Protein AF-A0A935BSC6-F1 (afdb_monomer_lite)

Radius of gyration: 21.73 Å; chains: 1; bounding box: 37×50×68 Å

Secondary structure (DSSP, 8-state):
-TTHHHHH-TTTB---EEETTEEE--EEEE----TT--SPPEE--EE-THHHHTHHHHHHHHHHHS--S-HHHHHHHHHHHHHHHHHHHHHHHHHHHHHIIIIISHHHHTTT----THHHHHHHHHHHHHHHTHHHHHHHHHHHHHSHHHHHHH-THHHHHHS---

Structure (mmCIF, N/CA/C/O backbone):
data_AF-A0A935BSC6-F1
#
_entry.id   AF-A0A935BSC6-F1
#
loop_
_atom_site.group_PDB
_atom_site.id
_atom_site.type_symbol
_atom_site.label_atom_id
_atom_site.label_alt_id
_atom_site.label_comp_id
_atom_site.label_asym_id
_atom_site.label_entity_id
_atom_site.label_seq_id
_atom_site.pdbx_PDB_ins_code
_atom_site.Cartn_x
_atom_site.Cartn_y
_atom_site.Cartn_z
_atom_site.occupancy
_atom_site.B_iso_or_equiv
_atom_site.auth_seq_id
_atom_site.auth_comp_id
_atom_site.auth_asym_id
_atom_site.auth_atom_id
_atom_site.pdbx_PDB_model_num
ATOM 1 N N . MET A 1 1 ? 5.060 14.408 -1.437 1.00 43.59 1 MET A N 1
ATOM 2 C CA . MET A 1 1 ? 5.453 13.118 -2.056 1.00 43.59 1 MET A CA 1
ATOM 3 C C . MET A 1 1 ? 6.156 13.274 -3.419 1.00 43.59 1 MET A C 1
ATOM 5 O O . MET A 1 1 ? 6.591 12.269 -3.956 1.00 43.59 1 MET A O 1
ATOM 9 N N . ASN A 1 2 ? 6.379 14.500 -3.930 1.00 40.97 2 ASN A N 1
ATOM 10 C CA . ASN A 1 2 ? 7.046 14.757 -5.225 1.00 40.97 2 ASN A CA 1
ATOM 11 C C . ASN A 1 2 ? 8.582 14.591 -5.243 1.00 40.97 2 ASN A C 1
ATOM 13 O O . ASN A 1 2 ? 9.165 14.516 -6.315 1.00 40.97 2 ASN A O 1
ATOM 17 N N . GLY A 1 3 ? 9.259 14.552 -4.090 1.00 46.94 3 GLY A N 1
ATOM 18 C CA . GLY A 1 3 ? 10.732 14.629 -4.033 1.00 46.94 3 GLY A CA 1
ATOM 19 C C . GLY A 1 3 ? 11.478 13.296 -3.915 1.00 46.94 3 GLY A C 1
ATOM 20 O O . GLY A 1 3 ? 12.702 13.271 -4.026 1.00 46.94 3 GLY A O 1
ATOM 21 N N . LEU A 1 4 ? 10.767 12.194 -3.662 1.00 53.12 4 LEU A N 1
ATOM 22 C CA . LEU A 1 4 ? 11.398 10.908 -3.337 1.00 53.12 4 LEU A CA 1
ATOM 23 C C . LEU A 1 4 ? 11.855 10.155 -4.597 1.00 53.12 4 LEU A C 1
ATOM 25 O O . LEU A 1 4 ? 12.937 9.582 -4.606 1.00 53.12 4 LEU A O 1
ATOM 29 N N . PHE A 1 5 ? 11.091 10.241 -5.690 1.00 47.97 5 PHE A N 1
ATOM 30 C CA . PHE A 1 5 ? 11.431 9.593 -6.963 1.00 47.97 5 PHE A CA 1
ATOM 31 C C . PHE A 1 5 ? 12.515 10.335 -7.762 1.00 47.97 5 PHE A C 1
ATOM 33 O O . PHE A 1 5 ? 13.315 9.695 -8.437 1.00 47.97 5 PHE A O 1
ATOM 40 N N . VAL A 1 6 ? 12.600 11.665 -7.635 1.00 52.44 6 VAL A N 1
ATOM 41 C CA . VAL A 1 6 ? 13.593 12.497 -8.347 1.00 52.44 6 VAL A CA 1
ATOM 42 C C . VAL A 1 6 ? 15.013 12.284 -7.806 1.00 52.44 6 VAL A C 1
ATOM 44 O O . VAL A 1 6 ? 15.973 12.298 -8.569 1.00 52.44 6 VAL A O 1
ATOM 47 N N . ASN A 1 7 ? 15.159 12.031 -6.501 1.00 53.91 7 ASN A N 1
ATOM 48 C CA . ASN A 1 7 ? 16.474 11.842 -5.879 1.00 53.91 7 ASN A CA 1
ATOM 49 C C . ASN A 1 7 ? 17.073 10.446 -6.095 1.00 53.91 7 ASN A C 1
ATOM 51 O O . ASN A 1 7 ? 18.287 10.290 -6.008 1.00 53.91 7 ASN A O 1
ATOM 55 N N . LEU A 1 8 ? 16.247 9.431 -6.365 1.00 55.59 8 LEU A N 1
ATOM 56 C CA . LEU A 1 8 ? 16.715 8.049 -6.502 1.00 55.59 8 LEU A CA 1
ATOM 57 C C . LEU A 1 8 ? 17.212 7.716 -7.918 1.00 55.59 8 LEU A C 1
ATOM 59 O O . LEU A 1 8 ? 18.062 6.842 -8.057 1.00 55.59 8 LEU A O 1
ATOM 63 N N . LEU A 1 9 ? 16.720 8.402 -8.960 1.00 48.06 9 LEU A N 1
ATOM 64 C CA . LEU A 1 9 ? 17.110 8.175 -10.363 1.00 48.06 9 LEU A CA 1
ATOM 65 C C . LEU A 1 9 ? 17.200 9.498 -11.160 1.00 48.06 9 LEU A C 1
ATOM 67 O O . LEU A 1 9 ? 16.418 9.720 -12.092 1.00 48.06 9 LEU A O 1
ATOM 71 N N . PRO A 1 10 ? 18.161 10.384 -10.831 1.00 50.72 10 PRO A N 1
ATOM 72 C CA . PRO A 1 10 ? 18.257 11.728 -11.413 1.00 50.72 10 PRO A CA 1
ATOM 73 C C . PRO A 1 10 ? 18.553 11.747 -12.924 1.00 50.72 10 PRO A C 1
ATOM 75 O O . PRO A 1 10 ? 18.362 12.769 -13.577 1.00 50.72 10 PRO A O 1
ATOM 78 N N . SER A 1 11 ? 19.002 10.630 -13.503 1.00 46.19 11 SER A N 1
ATOM 79 C CA . SER A 1 11 ? 19.333 10.504 -14.928 1.00 46.19 11 SER A CA 1
ATOM 80 C C . SER A 1 11 ? 18.172 10.042 -15.822 1.00 46.19 11 SER A C 1
ATOM 82 O O . SER A 1 11 ? 18.331 10.042 -17.040 1.00 46.19 11 SER A O 1
ATOM 84 N N . VAL A 1 12 ? 17.015 9.655 -15.260 1.00 51.69 12 VAL A N 1
ATOM 85 C CA . VAL A 1 12 ? 15.927 8.996 -16.023 1.00 51.69 12 VAL A CA 1
ATOM 86 C C . VAL A 1 12 ? 14.571 9.702 -15.886 1.00 51.69 12 VAL A C 1
ATOM 88 O O . VAL A 1 12 ? 13.751 9.652 -16.805 1.00 51.69 12 VAL A O 1
ATOM 91 N N . VAL A 1 13 ? 14.324 10.406 -14.780 1.00 42.34 13 VAL A N 1
ATOM 92 C CA . VAL A 1 13 ? 12.993 10.940 -14.449 1.00 42.34 13 VAL A CA 1
ATOM 93 C C . VAL A 1 13 ? 13.029 12.470 -14.392 1.00 42.34 13 VAL A C 1
ATOM 95 O O . VAL A 1 13 ? 13.674 13.046 -13.523 1.00 42.34 13 VAL A O 1
ATOM 98 N N . SER A 1 14 ? 12.335 13.141 -15.322 1.00 51.03 14 SER A N 1
ATOM 99 C CA . SER A 1 14 ? 12.256 14.616 -15.368 1.00 51.03 14 SER A CA 1
ATOM 100 C C . SER A 1 14 ? 11.194 15.209 -14.454 1.00 51.03 14 SER A C 1
ATOM 102 O O . SER A 1 14 ? 11.265 16.387 -14.115 1.00 51.03 14 SER A O 1
ATOM 104 N N . GLY A 1 15 ? 10.159 14.434 -14.157 1.00 47.56 15 GLY A N 1
ATOM 105 C CA . GLY A 1 15 ? 8.949 14.922 -13.522 1.00 47.56 15 GLY A CA 1
ATOM 106 C C . GLY A 1 15 ? 7.893 13.830 -13.489 1.00 47.56 15 GLY A C 1
ATOM 107 O O . GLY A 1 15 ? 7.937 12.879 -14.266 1.00 47.56 15 GLY A O 1
ATOM 108 N N . VAL A 1 16 ? 6.973 13.963 -12.546 1.00 44.97 16 VAL A N 1
ATOM 109 C CA . VAL A 1 16 ? 5.773 13.140 -12.427 1.00 44.97 16 VAL A CA 1
ATOM 110 C C . VAL A 1 16 ? 4.622 14.136 -12.443 1.00 44.97 16 VAL A C 1
ATOM 112 O O . VAL A 1 16 ? 4.476 14.897 -11.486 1.00 44.97 16 VAL A O 1
ATOM 115 N N . GLU A 1 17 ? 3.865 14.187 -13.537 1.00 45.28 17 GLU A N 1
ATOM 116 C CA . GLU A 1 17 ? 2.640 14.986 -13.629 1.00 45.28 17 GLU A CA 1
ATOM 117 C C . GLU A 1 17 ? 1.438 14.060 -13.411 1.00 45.28 17 GLU A C 1
ATOM 119 O O . GLU A 1 17 ? 1.382 12.937 -13.905 1.00 45.28 17 GLU A O 1
ATOM 124 N N . GLY A 1 18 ? 0.500 14.486 -12.569 1.00 37.66 18 GLY A N 1
ATOM 125 C CA . GLY A 1 18 ? -0.723 13.740 -12.294 1.00 37.66 18 GLY A CA 1
ATOM 126 C C . GLY A 1 18 ? -1.903 14.457 -12.926 1.00 37.66 18 GLY A C 1
ATOM 127 O O . GLY A 1 18 ? -2.245 15.547 -12.471 1.00 37.66 18 GLY A O 1
ATOM 128 N N . HIS A 1 19 ? -2.538 13.842 -13.923 1.00 36.28 19 HIS A N 1
ATOM 129 C CA . HIS A 1 19 ? -3.802 14.319 -14.477 1.00 36.28 19 HIS A CA 1
ATOM 130 C C . HIS A 1 19 ? -4.974 13.486 -13.929 1.00 36.28 19 HIS A C 1
ATOM 132 O O . HIS A 1 19 ? -5.181 12.321 -14.272 1.00 36.28 19 HIS A O 1
ATOM 138 N N . ASP A 1 20 ? -5.759 14.135 -13.065 1.00 47.69 20 ASP A N 1
ATOM 139 C CA . ASP A 1 20 ? -7.098 13.747 -12.594 1.00 47.69 20 ASP A CA 1
ATOM 140 C C . ASP A 1 20 ? -7.211 12.393 -11.840 1.00 47.69 20 ASP A C 1
ATOM 142 O O . ASP A 1 20 ? -7.232 12.370 -10.608 1.00 47.69 20 ASP A O 1
ATOM 146 N N . ARG A 1 21 ? -7.249 11.248 -12.546 1.00 35.72 21 ARG A N 1
ATOM 147 C CA . ARG A 1 21 ? -7.300 9.863 -11.992 1.00 35.72 21 ARG A CA 1
ATOM 148 C C . ARG A 1 21 ? -6.196 8.939 -12.518 1.00 35.72 21 ARG A C 1
ATOM 150 O O . ARG A 1 21 ? -6.194 7.743 -12.200 1.00 35.72 21 ARG A O 1
ATOM 157 N N . LEU A 1 22 ? -5.287 9.469 -13.328 1.00 35.19 22 LEU A N 1
ATOM 158 C CA . LEU A 1 22 ? -4.247 8.723 -14.019 1.00 35.19 22 LEU A CA 1
ATOM 159 C C . LEU A 1 22 ? -2.877 9.240 -13.586 1.00 35.19 22 LEU A C 1
ATOM 161 O O . LEU A 1 22 ? -2.668 10.439 -13.403 1.00 35.19 22 LEU A O 1
ATOM 165 N N . LEU A 1 23 ? -1.952 8.310 -13.366 1.00 39.03 23 LEU A N 1
ATOM 166 C CA . LEU A 1 23 ? -0.548 8.649 -13.157 1.00 39.03 23 LEU A CA 1
ATOM 167 C C . LEU A 1 23 ? 0.095 8.698 -14.544 1.00 39.03 23 LEU A C 1
ATOM 169 O O . LEU A 1 23 ? 0.238 7.655 -15.184 1.00 39.03 23 LEU A O 1
ATOM 173 N N . GLU A 1 24 ? 0.417 9.907 -15.003 1.00 40.47 24 GLU A N 1
ATOM 174 C CA . GLU A 1 24 ? 1.072 10.159 -16.282 1.00 40.47 24 GLU A CA 1
ATOM 175 C C . GLU A 1 24 ? 2.586 10.189 -16.052 1.00 40.47 24 GLU A C 1
ATOM 177 O O . GLU A 1 24 ? 3.145 11.077 -15.404 1.00 40.47 24 GLU A O 1
ATOM 182 N N . ILE A 1 25 ? 3.276 9.152 -16.518 1.00 45.97 25 ILE A N 1
ATOM 183 C CA . ILE A 1 25 ? 4.715 9.023 -16.287 1.00 45.97 25 ILE A CA 1
ATOM 184 C C . ILE A 1 25 ? 5.449 9.596 -17.490 1.00 45.97 25 ILE A C 1
ATOM 186 O O . ILE A 1 25 ? 5.647 8.920 -18.497 1.00 45.97 25 ILE A O 1
ATOM 190 N N . VAL A 1 26 ? 5.877 10.848 -17.356 1.00 47.28 26 VAL A N 1
ATOM 191 C CA . VAL A 1 26 ? 6.686 11.549 -18.355 1.00 47.28 26 VAL A CA 1
ATOM 192 C C . VAL A 1 26 ? 8.125 11.028 -18.283 1.00 47.28 26 VAL A C 1
ATOM 194 O O . VAL A 1 26 ? 8.928 11.438 -17.440 1.00 47.28 26 VAL A O 1
ATOM 197 N N . THR A 1 27 ? 8.465 10.080 -19.157 1.00 37.88 27 THR A N 1
ATOM 198 C CA . THR A 1 27 ? 9.821 9.512 -19.255 1.00 37.88 27 THR A CA 1
ATOM 199 C C . THR A 1 27 ? 10.661 10.279 -20.284 1.00 37.88 27 THR A C 1
ATOM 201 O O . THR A 1 27 ? 10.196 10.556 -21.384 1.00 37.88 27 THR A O 1
ATOM 204 N N . ARG A 1 28 ? 11.931 10.604 -19.968 1.00 38.56 28 ARG A N 1
ATOM 205 C CA . ARG A 1 28 ? 12.903 11.203 -20.923 1.00 38.56 28 ARG A CA 1
ATOM 206 C C . ARG A 1 28 ? 13.518 10.162 -21.869 1.00 38.56 28 ARG A C 1
ATOM 208 O O . ARG A 1 28 ? 14.699 10.234 -22.202 1.00 38.56 28 ARG A O 1
ATOM 215 N N . LEU A 1 29 ? 12.754 9.147 -22.249 1.00 40.47 29 LEU A N 1
ATOM 216 C CA . LEU A 1 29 ? 13.202 8.175 -23.235 1.00 40.47 29 LEU A CA 1
ATOM 217 C C . LEU A 1 29 ? 12.905 8.779 -24.605 1.00 40.47 29 LEU A C 1
ATOM 219 O O . LEU A 1 29 ? 11.750 9.022 -24.937 1.00 40.47 29 LEU A O 1
ATOM 223 N N . ASN A 1 30 ? 13.955 9.094 -25.363 1.00 39.81 30 ASN A N 1
ATOM 224 C CA . ASN A 1 30 ? 13.797 9.527 -26.745 1.00 39.81 30 ASN A CA 1
ATOM 225 C C . ASN A 1 30 ? 13.192 8.358 -27.534 1.00 39.81 30 ASN A C 1
ATOM 227 O O . ASN A 1 30 ? 13.878 7.357 -27.742 1.00 39.81 30 ASN A O 1
ATOM 231 N N . ALA A 1 31 ? 11.939 8.486 -27.977 1.00 43.00 31 ALA A N 1
ATOM 232 C CA . ALA A 1 31 ? 11.350 7.528 -28.905 1.00 43.00 31 ALA A CA 1
ATOM 233 C C . ALA A 1 31 ? 12.211 7.419 -30.186 1.00 43.00 31 ALA A C 1
ATOM 235 O O . ALA A 1 31 ? 12.784 8.433 -30.622 1.00 43.00 31 ALA A O 1
ATOM 236 N N . PRO A 1 32 ? 12.308 6.238 -30.831 1.00 42.75 32 PRO A N 1
ATOM 237 C CA . PRO A 1 32 ? 12.940 6.103 -32.134 1.00 42.75 32 PRO A CA 1
ATOM 238 C C . PRO A 1 32 ? 12.342 7.117 -33.108 1.00 42.75 32 PRO A C 1
ATOM 240 O O . PRO A 1 32 ? 11.127 7.230 -33.270 1.00 42.75 32 PRO A O 1
ATOM 243 N N . ARG A 1 33 ? 13.218 7.897 -33.737 1.00 47.81 33 ARG A N 1
ATOM 244 C CA . ARG A 1 33 ? 12.849 9.005 -34.615 1.00 47.81 33 ARG A CA 1
ATOM 245 C C . ARG A 1 33 ? 11.971 8.495 -35.763 1.00 47.81 33 ARG A C 1
ATOM 247 O O . ARG A 1 33 ? 12.452 7.756 -36.617 1.00 47.81 33 ARG A O 1
ATOM 254 N N . SER A 1 34 ? 10.708 8.917 -35.815 1.00 44.09 34 SER A N 1
ATOM 255 C CA . SER A 1 34 ? 9.885 8.707 -37.011 1.00 44.09 34 SER A CA 1
ATOM 256 C C . SER A 1 34 ? 10.514 9.478 -38.187 1.00 44.09 34 SER A C 1
ATOM 258 O O . SER A 1 34 ? 10.884 10.648 -37.998 1.00 44.09 34 SER A O 1
ATOM 260 N N . PRO A 1 35 ? 10.688 8.874 -39.380 1.00 38.75 35 PRO A N 1
ATOM 261 C CA . PRO A 1 35 ? 11.286 9.559 -40.522 1.00 38.75 35 PRO A CA 1
ATOM 262 C C . PRO A 1 35 ? 10.427 10.777 -40.896 1.00 38.75 35 PRO A C 1
ATOM 264 O O . PRO A 1 35 ? 9.307 10.626 -41.373 1.00 38.75 35 PRO A O 1
ATOM 267 N N . GLY A 1 36 ? 10.937 11.988 -40.645 1.00 50.81 36 GLY A N 1
ATOM 268 C CA . GLY A 1 36 ? 10.246 13.253 -40.943 1.00 50.81 36 GLY A CA 1
ATOM 269 C C . GLY A 1 36 ? 9.871 14.125 -39.736 1.00 50.81 36 GLY A C 1
ATOM 270 O O . GLY A 1 36 ? 9.420 15.248 -39.939 1.00 50.81 36 GLY A O 1
ATOM 271 N N . SER A 1 37 ? 10.096 13.678 -38.494 1.00 45.31 37 SER A N 1
ATOM 272 C CA . SER A 1 37 ? 9.878 14.497 -37.285 1.00 45.31 37 SER A CA 1
ATOM 273 C C . SER A 1 37 ? 11.196 15.028 -36.693 1.00 45.31 37 SER A C 1
ATOM 275 O O . SER A 1 37 ? 12.185 14.297 -36.576 1.00 45.31 37 SER A O 1
ATOM 277 N N . ALA A 1 38 ? 11.218 16.313 -36.312 1.00 48.38 38 ALA A N 1
ATOM 278 C CA . ALA A 1 38 ? 12.345 16.980 -35.645 1.00 48.38 38 ALA A CA 1
ATOM 279 C C . ALA A 1 38 ? 12.249 16.988 -34.106 1.00 48.38 38 ALA A C 1
ATOM 281 O O . ALA A 1 38 ? 13.199 17.408 -33.449 1.00 48.38 38 ALA A O 1
ATOM 282 N N . ALA A 1 39 ? 11.143 16.510 -33.528 1.00 45.59 39 ALA A N 1
ATOM 283 C CA . ALA A 1 39 ? 10.955 16.435 -32.082 1.00 45.59 39 ALA A CA 1
ATOM 284 C C . ALA A 1 39 ? 11.112 14.987 -31.599 1.00 45.59 39 ALA A C 1
ATOM 286 O O . ALA A 1 39 ? 10.482 14.075 -32.140 1.00 45.59 39 ALA A O 1
ATOM 287 N N . ALA A 1 40 ? 11.960 14.779 -30.589 1.00 44.31 40 ALA A N 1
ATOM 288 C CA . ALA A 1 40 ? 12.039 13.510 -29.878 1.00 44.31 40 ALA A CA 1
ATOM 289 C C . ALA A 1 40 ? 10.706 13.267 -29.159 1.00 44.31 40 ALA A C 1
ATOM 291 O O . ALA A 1 40 ? 10.287 14.084 -28.339 1.00 44.31 40 ALA A O 1
ATOM 292 N N . GLY A 1 41 ? 10.009 12.191 -29.525 1.00 46.91 41 GLY A N 1
ATOM 293 C CA . GLY A 1 41 ? 8.716 11.857 -28.938 1.00 46.91 41 GLY A CA 1
ATOM 294 C C . GLY A 1 41 ? 8.883 11.509 -27.464 1.00 46.91 41 GLY A C 1
ATOM 295 O O . GLY A 1 41 ? 9.662 10.619 -27.131 1.00 46.91 41 GLY A O 1
ATOM 296 N N . VAL A 1 42 ? 8.172 12.226 -26.595 1.00 49.72 42 VAL A N 1
ATOM 297 C CA . VAL A 1 42 ? 7.998 11.850 -25.189 1.00 49.72 42 VAL A CA 1
ATOM 298 C C . VAL A 1 42 ? 6.996 10.704 -25.157 1.00 49.72 42 VAL A C 1
ATOM 300 O O . VAL A 1 42 ? 5.885 10.846 -25.667 1.00 49.72 42 VAL A O 1
ATOM 303 N N . ILE A 1 43 ? 7.383 9.565 -24.585 1.00 53.84 43 ILE A N 1
ATOM 304 C CA . ILE A 1 43 ? 6.447 8.463 -24.376 1.00 53.84 43 ILE A CA 1
ATOM 305 C C . ILE A 1 43 ? 5.658 8.723 -23.102 1.00 53.84 43 ILE A C 1
ATOM 307 O O . ILE A 1 43 ? 6.179 8.645 -21.989 1.00 53.84 43 ILE A O 1
ATOM 311 N N . THR A 1 44 ? 4.383 9.031 -23.302 1.00 53.47 44 THR A N 1
ATOM 312 C CA . THR A 1 44 ? 3.386 9.176 -22.250 1.00 53.47 44 THR A CA 1
ATOM 313 C C . THR A 1 44 ? 2.602 7.872 -22.129 1.00 53.47 44 THR A C 1
ATOM 315 O O . THR A 1 44 ? 2.013 7.408 -23.105 1.00 53.47 44 THR A O 1
ATOM 318 N N . TYR A 1 45 ? 2.561 7.286 -20.930 1.00 60.69 45 TYR A N 1
ATOM 319 C CA . TYR A 1 45 ? 1.665 6.171 -20.618 1.00 60.69 45 TYR A CA 1
ATOM 320 C C . TYR A 1 45 ? 0.813 6.476 -19.388 1.00 60.69 45 TYR A C 1
ATOM 322 O O . TYR A 1 45 ? 1.291 7.029 -18.395 1.00 60.69 45 TYR A O 1
ATOM 330 N N . GLU A 1 46 ? -0.449 6.062 -19.471 1.00 61.69 46 GLU A N 1
ATOM 331 C CA . GLU A 1 46 ? -1.455 6.203 -18.431 1.00 61.69 46 GLU A CA 1
ATOM 332 C C . GLU A 1 46 ? -1.509 4.955 -17.545 1.00 61.69 46 GLU A C 1
ATOM 334 O O . GLU A 1 46 ? -1.906 3.867 -17.975 1.00 61.69 46 GLU A O 1
ATOM 339 N N . ILE A 1 47 ? -1.179 5.117 -16.266 1.00 67.75 47 ILE A N 1
ATOM 340 C CA . ILE A 1 47 ? -1.388 4.080 -15.2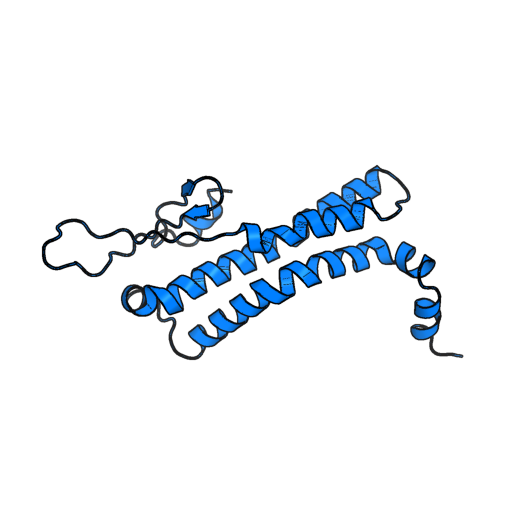51 1.00 67.75 47 ILE A CA 1
ATOM 341 C C . ILE A 1 47 ? -2.633 4.414 -14.442 1.00 67.75 47 ILE A C 1
ATOM 343 O O . ILE A 1 47 ? -2.928 5.583 -14.190 1.00 67.75 47 ILE A O 1
ATOM 347 N N . ARG A 1 48 ? -3.354 3.378 -13.988 1.00 74.44 48 ARG A N 1
ATOM 348 C CA . ARG A 1 48 ? -4.502 3.487 -13.069 1.00 74.44 48 ARG A CA 1
ATOM 349 C C . ARG A 1 48 ? -4.143 2.969 -11.666 1.00 74.44 48 ARG A C 1
ATOM 351 O O . ARG A 1 48 ? -4.541 1.859 -11.310 1.00 74.44 48 ARG A O 1
ATOM 358 N N . PRO A 1 49 ? -3.471 3.773 -10.819 1.00 70.06 49 PRO A N 1
ATOM 359 C CA . PRO A 1 49 ? -3.077 3.379 -9.460 1.00 70.06 49 PRO A CA 1
ATOM 360 C C . PRO A 1 49 ? -4.266 2.999 -8.577 1.00 70.06 49 PRO A C 1
ATOM 362 O O . PRO A 1 49 ? -4.134 2.221 -7.634 1.00 70.06 49 PRO A O 1
ATOM 365 N N . LEU A 1 50 ? -5.448 3.538 -8.892 1.00 76.56 50 LEU A N 1
ATOM 366 C CA . LEU A 1 50 ? -6.677 3.298 -8.141 1.00 76.56 50 LEU A CA 1
ATOM 367 C C . LEU A 1 50 ? -7.071 1.819 -8.083 1.00 76.56 50 LEU A C 1
ATOM 369 O O . LEU A 1 50 ? -7.728 1.417 -7.125 1.00 76.56 50 LEU A O 1
ATOM 373 N N . VAL A 1 51 ? -6.636 0.999 -9.046 1.00 79.44 51 VAL A N 1
ATOM 374 C CA . VAL A 1 51 ? -6.892 -0.449 -9.012 1.00 79.44 51 VAL A CA 1
ATOM 375 C C . VAL A 1 51 ? -6.117 -1.140 -7.886 1.00 79.44 51 VAL A C 1
ATOM 377 O O . VAL A 1 51 ? -6.550 -2.170 -7.394 1.00 79.44 51 VAL A O 1
ATOM 380 N N . TYR A 1 52 ? -5.024 -0.558 -7.396 1.00 83.31 52 TYR A N 1
ATOM 381 C CA . TYR A 1 52 ? -4.296 -1.076 -6.232 1.00 83.31 52 TYR A CA 1
ATOM 382 C C . TYR A 1 52 ? -4.814 -0.479 -4.914 1.00 83.31 52 TYR A C 1
ATOM 384 O O . TYR A 1 52 ? -4.685 -1.079 -3.844 1.00 83.31 52 TYR A O 1
ATOM 392 N N . ALA A 1 53 ? -5.452 0.692 -4.987 1.00 86.25 53 ALA A N 1
ATOM 393 C CA . ALA A 1 53 ? -5.923 1.442 -3.829 1.00 86.25 53 ALA A CA 1
ATOM 394 C C . ALA A 1 53 ? -7.285 0.982 -3.274 1.00 86.25 53 ALA A C 1
ATOM 396 O O . ALA A 1 53 ? -7.664 1.448 -2.201 1.00 86.25 53 ALA A O 1
ATOM 397 N N . TYR A 1 54 ? -8.016 0.060 -3.927 1.00 88.12 54 TYR A N 1
ATOM 398 C CA . TYR A 1 54 ? -9.300 -0.441 -3.388 1.00 88.12 54 TYR A CA 1
ATOM 399 C C . TYR A 1 54 ? -9.147 -1.190 -2.049 1.00 88.12 54 TYR A C 1
ATOM 401 O O . TYR A 1 54 ? -10.115 -1.345 -1.303 1.00 88.12 54 TYR A O 1
ATOM 409 N N . SER A 1 55 ? -7.925 -1.599 -1.708 1.00 88.50 55 SER A N 1
ATOM 410 C CA . SER A 1 55 ? -7.571 -2.141 -0.396 1.00 88.50 55 SER A CA 1
ATOM 411 C C . SER A 1 55 ? -7.844 -1.159 0.754 1.00 88.50 55 SER A C 1
ATOM 413 O O . SER A 1 55 ? -8.210 -1.589 1.848 1.00 88.50 55 SER A O 1
ATOM 415 N N . LEU A 1 56 ? -7.735 0.155 0.510 1.00 90.69 56 LEU A N 1
ATOM 416 C CA . LEU A 1 56 ? -7.971 1.206 1.505 1.00 90.69 56 LEU A CA 1
ATOM 417 C C . LEU A 1 56 ? -9.438 1.257 1.973 1.00 90.69 56 LEU A C 1
ATOM 419 O O . LEU A 1 56 ? -9.667 1.111 3.177 1.00 90.69 56 LEU A O 1
ATOM 423 N N . PRO A 1 57 ? -10.450 1.426 1.089 1.00 91.75 57 PRO A N 1
ATOM 424 C CA . PRO A 1 57 ? -11.847 1.414 1.512 1.00 91.75 57 PRO A CA 1
ATOM 425 C C . PRO A 1 57 ? -12.279 0.048 2.055 1.00 91.75 57 PRO A C 1
ATOM 427 O O . PRO A 1 57 ? -13.067 0.009 2.997 1.00 91.75 57 PRO A O 1
ATOM 430 N N . LEU A 1 58 ? -11.736 -1.060 1.534 1.00 92.12 58 LEU A N 1
ATOM 431 C CA . LEU A 1 58 ? -12.010 -2.398 2.066 1.00 92.12 58 LEU A CA 1
ATOM 432 C C . LEU A 1 58 ? -11.545 -2.531 3.525 1.00 92.12 58 LEU A C 1
ATOM 434 O O . LEU A 1 58 ? -12.325 -2.915 4.396 1.00 92.12 58 LEU A O 1
ATOM 438 N N . TYR A 1 59 ? -10.297 -2.157 3.814 1.00 93.75 59 TYR A N 1
ATOM 439 C CA . TYR A 1 59 ? -9.763 -2.168 5.175 1.00 93.75 59 TYR A CA 1
ATOM 440 C C . TYR A 1 59 ? -10.515 -1.213 6.109 1.00 93.75 59 TYR A C 1
ATOM 442 O O . TYR A 1 59 ? -10.807 -1.558 7.259 1.00 93.75 59 TYR A O 1
ATOM 450 N N . ALA A 1 60 ? -10.860 -0.023 5.611 1.00 92.25 60 ALA A N 1
ATOM 451 C CA . ALA A 1 60 ? -11.628 0.951 6.369 1.00 92.25 60 ALA A CA 1
ATOM 452 C C . ALA A 1 60 ? -13.006 0.396 6.746 1.00 92.25 60 ALA A C 1
ATOM 454 O O . ALA A 1 60 ? -13.388 0.480 7.911 1.00 92.25 60 ALA A O 1
ATOM 455 N N . ALA A 1 61 ? -13.716 -0.236 5.808 1.00 92.69 61 ALA A N 1
ATOM 456 C CA . ALA A 1 61 ? -15.011 -0.856 6.067 1.00 92.69 61 ALA A CA 1
ATOM 457 C C . ALA A 1 61 ? -14.915 -1.963 7.129 1.00 92.69 61 ALA A C 1
ATOM 459 O O . ALA A 1 61 ? -15.690 -1.954 8.085 1.00 92.69 61 ALA A O 1
ATOM 460 N N . LEU A 1 62 ? -13.927 -2.860 7.023 1.00 91.44 62 LEU A N 1
ATOM 461 C CA . LEU A 1 62 ? -13.703 -3.925 8.009 1.00 91.44 62 LEU A CA 1
ATOM 462 C C . LEU A 1 62 ? -13.403 -3.360 9.404 1.00 91.44 62 LEU A C 1
ATOM 464 O O . LEU A 1 62 ? -13.977 -3.789 10.405 1.00 91.44 62 LEU A O 1
ATOM 468 N N . THR A 1 63 ? -12.529 -2.358 9.481 1.00 89.94 63 THR A N 1
ATOM 469 C CA . THR A 1 63 ? -12.165 -1.716 10.752 1.00 89.94 63 THR A CA 1
ATOM 470 C C . THR A 1 63 ? -13.344 -0.956 11.356 1.00 89.94 63 THR A C 1
ATOM 472 O O . THR A 1 63 ? -13.539 -0.964 12.569 1.00 89.94 63 THR A O 1
ATOM 475 N N . LEU A 1 64 ? -14.169 -0.313 10.527 1.00 88.62 64 LEU A N 1
ATOM 476 C CA . LEU A 1 64 ? -15.367 0.390 10.978 1.00 88.62 64 LEU A CA 1
ATOM 477 C C . LEU A 1 64 ? -16.481 -0.564 11.420 1.00 88.62 64 LEU A C 1
ATOM 479 O O . LEU A 1 64 ? -17.191 -0.227 12.367 1.00 88.62 64 LEU A O 1
ATOM 483 N N . ALA A 1 65 ? -16.597 -1.739 10.804 1.00 88.94 65 ALA A N 1
ATOM 484 C CA . ALA A 1 65 ? -17.539 -2.777 11.210 1.00 88.94 65 ALA A CA 1
ATOM 485 C C . ALA A 1 65 ? -17.126 -3.477 12.516 1.00 88.94 65 ALA A C 1
ATOM 487 O O . ALA A 1 65 ? -17.986 -3.925 13.272 1.00 88.94 65 ALA A O 1
ATOM 488 N N . ALA A 1 66 ? -15.825 -3.545 12.812 1.00 86.31 66 ALA A N 1
ATOM 489 C CA . ALA A 1 66 ? -15.332 -4.177 14.027 1.00 86.31 66 ALA A CA 1
ATOM 490 C C . ALA A 1 66 ? -15.664 -3.356 15.298 1.00 86.31 66 ALA A C 1
ATOM 492 O O . ALA A 1 66 ? -15.527 -2.116 15.309 1.00 86.31 66 ALA A O 1
ATOM 493 N N . PRO A 1 67 ? -16.071 -4.023 16.395 1.00 79.31 67 PRO A N 1
ATOM 494 C CA . PRO A 1 67 ? -16.164 -3.403 17.706 1.00 79.31 67 PRO A CA 1
ATOM 495 C C . PRO A 1 67 ? -14.760 -3.121 18.250 1.00 79.31 67 PRO A C 1
ATOM 497 O O . PRO A 1 67 ? -13.809 -3.864 18.014 1.00 79.31 67 PRO A O 1
ATOM 500 N N . ALA A 1 68 ? -14.629 -2.019 18.983 1.00 79.75 68 ALA A N 1
ATOM 501 C CA . ALA A 1 68 ? -13.374 -1.602 19.593 1.00 79.75 68 ALA A CA 1
ATOM 502 C C . ALA A 1 68 ? -13.633 -1.090 21.009 1.00 79.75 68 ALA A C 1
ATOM 504 O O . ALA A 1 68 ? -14.657 -0.454 21.259 1.00 79.75 68 ALA A O 1
ATOM 505 N N . ALA A 1 69 ? -12.674 -1.316 21.910 1.00 75.19 69 ALA A N 1
ATOM 506 C CA . ALA A 1 69 ? -12.779 -0.907 23.310 1.00 75.19 69 ALA A CA 1
ATOM 507 C C . ALA A 1 69 ? -12.960 0.614 23.475 1.00 75.19 69 ALA A C 1
ATOM 509 O O . ALA A 1 69 ? -13.694 1.063 24.349 1.00 75.19 69 ALA A O 1
ATOM 510 N N . THR A 1 70 ? -12.316 1.420 22.621 1.00 85.62 70 THR A N 1
ATOM 511 C CA . THR A 1 70 ? -12.479 2.881 22.593 1.00 85.62 70 THR A CA 1
ATOM 512 C C . THR A 1 70 ? -12.401 3.432 21.169 1.00 85.62 70 THR A C 1
ATOM 514 O O . THR A 1 70 ? -11.766 2.848 20.286 1.00 85.62 70 THR A O 1
ATOM 517 N N . LYS A 1 71 ? -12.998 4.614 20.948 1.00 85.56 71 LYS A N 1
ATOM 518 C CA . LYS A 1 71 ? -12.900 5.341 19.667 1.00 85.56 71 LYS A CA 1
ATOM 519 C C . LYS A 1 71 ? -11.445 5.665 19.288 1.00 85.56 71 LYS A C 1
ATOM 521 O O . LYS A 1 71 ? -11.114 5.631 18.108 1.00 85.56 71 LYS A O 1
ATOM 526 N N . GLY A 1 72 ? -10.580 5.934 20.272 1.00 88.81 72 GLY A N 1
ATOM 527 C CA . GLY A 1 72 ? -9.162 6.241 20.051 1.00 88.81 72 GLY A CA 1
ATOM 528 C C . GLY A 1 72 ? -8.361 5.046 19.531 1.00 88.81 72 GLY A C 1
ATOM 529 O O . GLY A 1 72 ? -7.645 5.174 18.544 1.00 88.81 72 GLY A O 1
ATOM 530 N N . ILE A 1 73 ? -8.545 3.862 20.1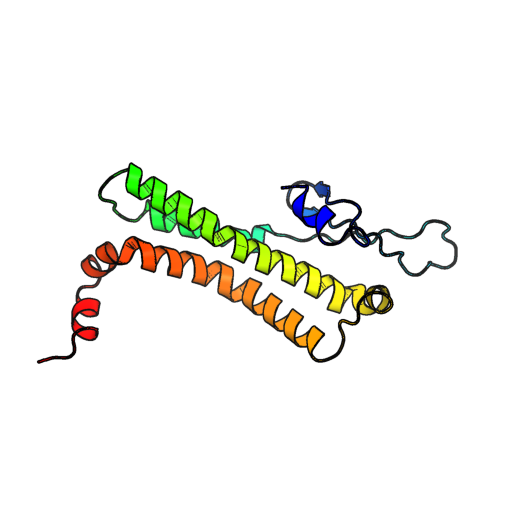27 1.00 86.56 73 ILE A N 1
ATOM 531 C CA . ILE A 1 73 ? -7.903 2.624 19.651 1.00 86.56 73 ILE A CA 1
ATOM 532 C C . ILE A 1 73 ? -8.388 2.278 18.238 1.00 86.56 73 ILE A C 1
ATOM 534 O O . ILE A 1 73 ? -7.588 1.920 17.378 1.00 86.56 73 ILE A O 1
ATOM 538 N N . LYS A 1 74 ? -9.685 2.463 17.966 1.00 87.44 74 LYS A N 1
ATOM 539 C CA . LYS A 1 74 ? -10.255 2.258 16.628 1.00 87.44 74 LYS A CA 1
ATOM 540 C C . LYS A 1 74 ? -9.618 3.171 15.579 1.00 87.44 74 LYS A C 1
ATOM 542 O O . LYS A 1 74 ? -9.247 2.705 14.505 1.00 87.44 74 LYS A O 1
ATOM 547 N N . ALA A 1 75 ? -9.467 4.458 15.896 1.00 90.25 75 ALA A N 1
ATOM 548 C CA . ALA A 1 75 ? -8.800 5.419 15.020 1.00 90.25 75 ALA A CA 1
ATOM 549 C C . ALA A 1 75 ? -7.320 5.066 14.806 1.00 90.25 75 ALA A C 1
ATOM 551 O O . ALA A 1 75 ? -6.826 5.172 13.685 1.00 90.25 75 ALA A O 1
ATOM 552 N N . LEU A 1 76 ? -6.634 4.585 15.849 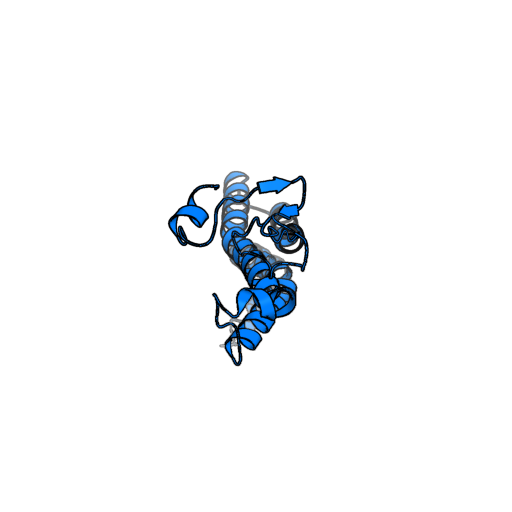1.00 92.50 76 LEU A N 1
ATOM 553 C CA . LEU A 1 76 ? -5.251 4.124 15.754 1.00 92.50 76 LEU A CA 1
ATOM 554 C C . LEU A 1 76 ? -5.115 2.912 14.823 1.00 92.50 76 LEU A C 1
ATOM 556 O O . LEU A 1 76 ? -4.252 2.925 13.953 1.00 92.50 76 LEU A O 1
ATOM 560 N N . TYR A 1 77 ? -5.969 1.891 14.954 1.00 92.31 77 TYR A N 1
ATOM 561 C CA . TYR A 1 77 ? -5.948 0.723 14.062 1.00 92.31 77 TYR A CA 1
ATOM 562 C C . TYR A 1 77 ? -6.285 1.097 12.623 1.00 92.31 77 TYR A C 1
ATOM 564 O O . TYR A 1 77 ? -5.625 0.626 11.695 1.00 92.31 77 TYR A O 1
ATOM 572 N N . LEU A 1 78 ? -7.262 1.985 12.427 1.00 92.69 78 LEU A N 1
ATOM 573 C CA . LEU A 1 78 ? -7.595 2.500 11.105 1.00 92.69 78 LEU A CA 1
ATOM 574 C C . LEU A 1 78 ? -6.387 3.211 10.476 1.00 92.69 78 LEU A C 1
ATOM 576 O O . LEU A 1 78 ? -5.974 2.855 9.377 1.00 92.69 78 LEU A O 1
ATOM 580 N N . GLY A 1 79 ? -5.780 4.163 11.188 1.00 92.88 79 GLY A N 1
ATOM 581 C CA . GLY A 1 79 ? -4.615 4.901 10.700 1.00 92.88 79 GLY A CA 1
ATOM 582 C C . GLY A 1 79 ? -3.409 3.998 10.438 1.00 92.88 79 GLY A C 1
ATOM 583 O O . GLY A 1 79 ? -2.810 4.067 9.367 1.00 92.88 79 GLY A O 1
ATOM 584 N N . ALA A 1 80 ? -3.085 3.106 11.377 1.00 93.19 80 ALA A N 1
ATOM 585 C CA . ALA A 1 80 ? -1.959 2.186 11.253 1.00 93.19 80 ALA A CA 1
ATOM 586 C C . ALA A 1 80 ? -2.114 1.248 10.049 1.00 93.19 80 ALA A C 1
ATOM 588 O O . ALA A 1 80 ? -1.184 1.115 9.259 1.00 93.19 80 ALA A O 1
ATOM 589 N N . GLY A 1 81 ? -3.288 0.639 9.858 1.00 92.69 81 GLY A N 1
ATOM 590 C CA . GLY A 1 81 ? -3.493 -0.259 8.722 1.00 92.69 81 GLY A CA 1
ATOM 591 C C . GLY A 1 81 ? -3.497 0.463 7.375 1.00 92.69 81 GLY A C 1
ATOM 592 O O . GLY A 1 81 ? -2.918 -0.050 6.421 1.00 92.69 81 GLY A O 1
ATOM 593 N N . LEU A 1 82 ? -4.041 1.685 7.296 1.00 92.88 82 LEU A N 1
ATOM 594 C CA . LEU A 1 82 ? -3.945 2.504 6.081 1.00 92.88 82 LEU A CA 1
ATOM 595 C C . LEU A 1 82 ? -2.488 2.849 5.740 1.00 92.88 82 LEU A C 1
ATOM 597 O O . LEU A 1 82 ? -2.104 2.765 4.575 1.00 92.88 82 LEU A O 1
ATOM 601 N N . LEU A 1 83 ? -1.664 3.181 6.739 1.00 93.94 83 LEU A N 1
ATOM 602 C CA . LEU A 1 83 ? -0.233 3.430 6.534 1.00 93.94 83 LEU A CA 1
ATOM 603 C C . LEU A 1 83 ? 0.508 2.175 6.061 1.00 93.94 83 LEU A C 1
ATOM 605 O O . LEU A 1 83 ? 1.324 2.257 5.146 1.00 93.94 83 LEU A O 1
ATOM 609 N N . VAL A 1 84 ? 0.198 1.011 6.640 1.00 94.38 84 VAL A N 1
ATOM 610 C CA . VAL A 1 84 ? 0.801 -0.270 6.241 1.00 94.38 84 VAL A CA 1
ATOM 611 C C . VAL A 1 84 ? 0.406 -0.668 4.817 1.00 94.38 84 VAL A C 1
ATOM 613 O O . VAL A 1 84 ? 1.197 -1.317 4.143 1.00 94.38 84 VAL A O 1
ATOM 616 N N . LEU A 1 85 ? -0.761 -0.255 4.314 1.00 92.38 85 LEU A N 1
ATOM 617 C CA . LEU A 1 85 ? -1.189 -0.542 2.938 1.00 92.38 85 LEU A CA 1
ATOM 618 C C . LEU A 1 85 ? -0.400 0.236 1.870 1.00 92.38 85 LEU A C 1
ATOM 620 O O . LEU A 1 85 ? -0.256 -0.251 0.748 1.00 92.38 85 LEU A O 1
ATOM 624 N N . LEU A 1 86 ? 0.155 1.408 2.201 1.00 91.31 86 LEU A N 1
ATOM 625 C CA . LEU A 1 86 ? 0.892 2.255 1.253 1.00 91.31 86 LEU A CA 1
ATOM 626 C C . LEU A 1 86 ? 2.050 1.550 0.520 1.00 91.31 86 LEU A C 1
ATOM 628 O O . LEU A 1 86 ? 2.093 1.655 -0.708 1.00 91.31 86 LEU A O 1
ATOM 632 N N . PRO A 1 87 ? 2.971 0.818 1.181 1.00 91.56 87 PRO A N 1
ATOM 633 C CA . PRO A 1 87 ? 4.033 0.097 0.477 1.00 91.56 87 PRO A CA 1
ATOM 634 C C . PRO A 1 87 ? 3.505 -0.957 -0.507 1.00 91.56 87 PRO A C 1
ATOM 636 O O . PRO A 1 87 ? 4.116 -1.163 -1.552 1.00 91.56 87 PRO A O 1
ATOM 639 N N . PHE A 1 88 ? 2.355 -1.585 -0.240 1.00 91.31 88 PHE A N 1
ATOM 640 C CA . PHE A 1 88 ? 1.760 -2.571 -1.153 1.00 91.31 88 PHE A CA 1
ATOM 641 C C . PHE A 1 88 ? 1.113 -1.911 -2.376 1.00 91.31 88 PHE A C 1
ATOM 643 O O . PHE A 1 88 ? 1.215 -2.426 -3.489 1.00 91.31 88 PHE A O 1
ATOM 650 N N . ILE A 1 89 ? 0.502 -0.737 -2.195 1.00 88.62 89 ILE A N 1
ATOM 651 C CA . ILE A 1 89 ? -0.000 0.085 -3.307 1.00 88.62 89 ILE A CA 1
ATOM 652 C C . ILE A 1 89 ? 1.170 0.576 -4.169 1.00 88.62 89 ILE A C 1
ATOM 654 O O . ILE A 1 89 ? 1.100 0.529 -5.401 1.00 88.62 89 ILE A O 1
ATOM 658 N N . ALA A 1 90 ? 2.266 0.999 -3.530 1.00 88.62 90 ALA A N 1
ATOM 659 C CA . ALA A 1 90 ? 3.491 1.398 -4.215 1.00 88.62 90 ALA A CA 1
ATOM 660 C C . ALA A 1 90 ? 4.117 0.228 -4.989 1.00 88.62 90 ALA A C 1
ATOM 662 O O . ALA A 1 90 ? 4.521 0.416 -6.133 1.00 88.62 90 ALA A O 1
ATOM 663 N N . TRP A 1 91 ? 4.128 -0.980 -4.416 1.00 90.81 91 TRP A N 1
ATOM 664 C CA . TRP A 1 91 ? 4.552 -2.202 -5.104 1.00 90.81 91 TRP A CA 1
ATOM 665 C C . TRP A 1 91 ? 3.722 -2.458 -6.365 1.00 90.81 91 TRP A C 1
ATOM 667 O O . TRP A 1 91 ? 4.282 -2.586 -7.450 1.00 90.81 91 TRP A O 1
ATOM 677 N N . GLY A 1 92 ? 2.390 -2.497 -6.241 1.00 88.75 92 GLY A N 1
ATOM 678 C CA . GLY A 1 92 ? 1.495 -2.763 -7.372 1.00 88.75 92 GLY A CA 1
ATOM 679 C C . GLY A 1 92 ? 1.662 -1.746 -8.500 1.00 88.75 92 GLY A C 1
ATOM 680 O O . GLY A 1 92 ? 1.847 -2.124 -9.656 1.00 88.75 92 GLY A O 1
ATOM 681 N N . THR A 1 93 ? 1.710 -0.461 -8.143 1.00 86.88 93 THR A N 1
ATOM 682 C CA . THR A 1 93 ? 1.945 0.626 -9.104 1.00 86.88 93 THR A CA 1
ATOM 683 C C . THR A 1 93 ? 3.330 0.507 -9.748 1.00 86.88 93 THR A C 1
ATOM 685 O O . THR A 1 93 ? 3.451 0.611 -10.964 1.00 86.88 93 THR A O 1
ATOM 688 N N . GLY A 1 94 ? 4.375 0.226 -8.962 1.00 87.94 94 GLY A N 1
ATOM 689 C CA . GLY A 1 94 ? 5.746 0.058 -9.448 1.00 87.94 94 GLY A CA 1
ATOM 690 C C . GLY A 1 94 ? 5.895 -1.089 -10.448 1.00 87.94 94 GLY A C 1
ATOM 691 O O . GLY A 1 94 ? 6.528 -0.924 -11.490 1.00 87.94 94 GLY A O 1
ATOM 692 N N . PHE A 1 95 ? 5.270 -2.236 -10.184 1.00 89.56 95 PHE A N 1
ATOM 693 C CA . PHE A 1 95 ? 5.298 -3.363 -11.115 1.00 89.56 95 PHE A CA 1
ATOM 694 C C . PHE A 1 95 ? 4.447 -3.138 -12.370 1.00 89.56 95 PHE A C 1
ATOM 696 O O . PHE A 1 95 ? 4.801 -3.674 -13.418 1.00 89.56 95 PHE A O 1
ATOM 703 N N . ASP A 1 96 ? 3.384 -2.328 -12.323 1.00 87.25 96 ASP A N 1
ATOM 704 C CA . ASP A 1 96 ? 2.654 -1.927 -13.538 1.00 87.25 96 ASP A CA 1
ATOM 705 C C . ASP A 1 96 ? 3.535 -1.069 -14.458 1.00 87.25 96 ASP A C 1
ATOM 707 O O . ASP A 1 96 ? 3.596 -1.309 -15.665 1.00 87.25 96 ASP A O 1
ATOM 711 N N . ILE A 1 97 ? 4.313 -0.147 -13.873 1.00 85.12 97 ILE A N 1
ATOM 712 C CA . ILE A 1 97 ? 5.320 0.649 -14.594 1.00 85.12 97 ILE A CA 1
ATOM 713 C C . ILE A 1 97 ? 6.358 -0.270 -15.236 1.00 85.12 97 ILE A C 1
ATOM 715 O O . ILE A 1 97 ? 6.587 -0.203 -16.444 1.00 85.12 97 ILE A O 1
ATOM 719 N N . LEU A 1 98 ? 6.970 -1.156 -14.442 1.00 85.44 98 LEU A N 1
ATOM 720 C CA . LEU A 1 98 ? 7.994 -2.083 -14.927 1.00 85.44 98 LEU A CA 1
ATOM 721 C C . LEU A 1 98 ? 7.454 -2.997 -16.027 1.00 85.44 98 LEU A C 1
ATOM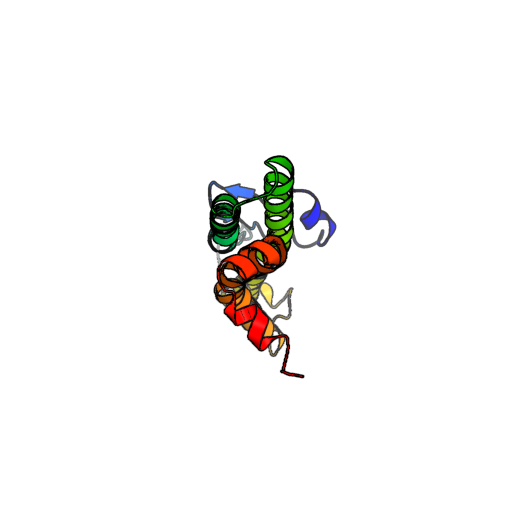 723 O O . LEU A 1 98 ? 8.129 -3.216 -17.030 1.00 85.44 98 LEU A O 1
ATOM 727 N N . LYS A 1 99 ? 6.223 -3.496 -15.874 1.00 88.00 99 LYS A N 1
ATOM 728 C CA . LYS A 1 99 ? 5.551 -4.295 -16.899 1.00 88.00 99 LYS A CA 1
ATOM 729 C C . LYS A 1 99 ? 5.378 -3.481 -18.179 1.00 88.00 99 LYS A C 1
ATOM 731 O O . LYS A 1 99 ? 5.657 -3.987 -19.262 1.00 88.00 99 LYS A O 1
ATOM 736 N N . HIS A 1 100 ? 4.952 -2.226 -18.086 1.00 84.00 100 HIS A N 1
ATOM 737 C CA . HIS A 1 100 ? 4.792 -1.399 -19.276 1.00 84.00 100 HIS A CA 1
ATOM 738 C C . HIS A 1 100 ? 6.129 -1.159 -20.000 1.00 84.00 100 HIS A C 1
ATOM 740 O O . HIS A 1 100 ? 6.213 -1.339 -21.216 1.00 84.00 100 HIS A O 1
ATOM 746 N N . LEU A 1 101 ? 7.197 -0.867 -19.250 1.00 82.25 101 LEU A N 1
ATOM 747 C CA . LEU A 1 101 ? 8.550 -0.691 -19.790 1.00 82.25 101 LEU A CA 1
ATOM 748 C C . LEU A 1 101 ? 9.108 -1.972 -20.434 1.00 82.25 101 LEU A C 1
ATOM 750 O O . LEU A 1 101 ? 9.755 -1.895 -21.477 1.00 82.25 101 LEU A O 1
ATOM 754 N N . ALA A 1 102 ? 8.857 -3.138 -19.831 1.00 83.38 102 ALA A N 1
ATOM 755 C CA . ALA A 1 102 ? 9.397 -4.423 -20.281 1.00 83.38 102 ALA A CA 1
ATOM 756 C C . ALA A 1 102 ? 8.619 -5.052 -21.448 1.00 83.38 102 ALA A C 1
ATOM 758 O O . ALA A 1 102 ? 9.201 -5.754 -22.275 1.00 83.38 102 ALA A O 1
ATOM 759 N N . PHE A 1 103 ? 7.295 -4.870 -21.496 1.00 82.44 103 PHE A N 1
ATOM 760 C CA . PHE A 1 103 ? 6.430 -5.562 -22.457 1.00 82.44 103 PHE A CA 1
ATOM 761 C C . PHE A 1 103 ? 5.883 -4.654 -23.556 1.00 82.44 103 PHE A C 1
ATOM 763 O O . PHE A 1 103 ? 5.776 -5.122 -24.686 1.00 82.44 103 PHE A O 1
ATOM 770 N N . THR A 1 104 ? 5.561 -3.394 -23.256 1.00 80.38 104 THR A N 1
ATOM 771 C CA . THR A 1 104 ? 4.989 -2.464 -24.243 1.00 80.38 104 THR A CA 1
ATOM 772 C C . THR A 1 104 ? 6.079 -1.674 -24.956 1.00 80.38 104 THR A C 1
ATOM 774 O O . THR A 1 104 ? 6.088 -1.603 -26.178 1.00 80.38 104 THR A O 1
ATOM 777 N N . LEU A 1 105 ? 7.030 -1.127 -24.195 1.00 74.56 105 LEU A N 1
ATOM 778 C CA . LEU A 1 105 ? 8.094 -0.254 -24.709 1.00 74.56 105 LEU A CA 1
ATOM 779 C C . LEU A 1 105 ? 9.427 -0.984 -24.914 1.00 74.56 105 LEU A C 1
ATOM 781 O O . LEU A 1 105 ? 10.460 -0.345 -25.080 1.00 74.56 105 LEU A O 1
ATOM 785 N N . GLY A 1 106 ? 9.424 -2.321 -24.895 1.00 72.25 106 GLY A N 1
ATOM 786 C CA . GLY A 1 106 ? 10.636 -3.142 -24.800 1.00 72.25 106 GLY A CA 1
ATOM 787 C C . GLY A 1 106 ? 11.713 -2.839 -25.851 1.00 72.25 106 GLY A C 1
ATOM 788 O O . GLY A 1 106 ? 12.895 -2.873 -25.530 1.00 72.25 106 GLY A O 1
ATOM 789 N N . ALA A 1 107 ? 11.330 -2.505 -27.088 1.00 70.69 107 ALA A N 1
ATOM 790 C CA . ALA A 1 107 ? 12.286 -2.146 -28.143 1.00 70.69 107 ALA A CA 1
ATOM 791 C C . ALA A 1 107 ? 12.948 -0.774 -27.913 1.00 70.69 107 ALA A C 1
ATOM 793 O O . ALA A 1 107 ? 14.103 -0.573 -28.277 1.00 70.69 107 ALA A O 1
ATOM 794 N N . GLU A 1 108 ? 12.227 0.156 -27.291 1.00 70.62 108 GLU A N 1
ATOM 795 C CA . GLU A 1 108 ? 12.674 1.526 -27.028 1.00 70.62 108 GLU A CA 1
ATOM 796 C C . GLU A 1 108 ? 13.441 1.641 -25.707 1.00 70.62 108 GLU A C 1
ATOM 798 O O . GLU A 1 108 ? 14.325 2.482 -25.559 1.00 70.62 108 GLU A O 1
ATOM 803 N N . THR A 1 109 ? 13.133 0.766 -24.747 1.00 72.06 109 THR A N 1
ATOM 804 C CA . THR A 1 109 ? 13.816 0.690 -23.452 1.00 72.06 109 THR A CA 1
ATOM 805 C C . THR A 1 109 ? 15.070 -0.179 -23.499 1.00 72.06 109 THR A C 1
ATOM 807 O O . THR A 1 109 ? 15.976 0.067 -22.707 1.00 72.06 109 THR A O 1
ATOM 810 N N . ALA A 1 110 ? 15.182 -1.125 -24.441 1.00 72.56 110 ALA A N 1
ATOM 811 C CA . ALA A 1 110 ? 16.323 -2.040 -24.572 1.00 72.56 110 ALA A CA 1
ATOM 812 C C . ALA A 1 110 ? 17.721 -1.379 -24.577 1.00 72.56 110 ALA A C 1
ATOM 814 O O . ALA A 1 110 ? 18.625 -1.947 -23.963 1.00 72.56 110 ALA A O 1
ATOM 815 N N . PRO A 1 111 ? 17.947 -0.198 -25.194 1.00 73.50 111 PRO A N 1
ATOM 816 C CA . PRO A 1 111 ? 19.251 0.474 -25.148 1.00 73.50 111 PRO A CA 1
ATOM 817 C C . PRO A 1 111 ? 19.632 1.004 -23.758 1.00 73.50 111 PRO A C 1
ATOM 819 O O . PRO A 1 111 ? 20.804 1.270 -23.500 1.00 73.50 111 PRO A O 1
ATOM 822 N N . TYR A 1 112 ? 18.648 1.190 -22.876 1.00 75.62 112 TYR A N 1
ATOM 823 C CA . TYR A 1 112 ? 18.807 1.835 -21.570 1.00 75.62 112 TYR A CA 1
ATOM 824 C C . TYR A 1 112 ? 18.620 0.862 -20.404 1.00 75.62 112 TYR A C 1
ATOM 826 O O . TYR A 1 112 ? 19.215 1.039 -19.342 1.00 75.62 112 TYR A O 1
ATOM 834 N N . LEU A 1 113 ? 17.786 -0.159 -20.591 1.00 76.50 113 LEU A N 1
ATOM 835 C CA . LEU A 1 113 ? 17.381 -1.113 -19.574 1.00 76.50 113 LEU A CA 1
ATOM 836 C C . LEU A 1 113 ? 17.365 -2.525 -20.171 1.00 76.50 113 LEU A C 1
ATOM 838 O O . LEU A 1 113 ? 16.505 -2.871 -20.980 1.00 76.50 113 LEU A O 1
ATOM 842 N N . ASP A 1 114 ? 18.280 -3.377 -19.712 1.00 78.94 114 ASP A N 1
ATOM 843 C CA . ASP A 1 114 ? 18.222 -4.806 -20.016 1.00 78.94 114 ASP A CA 1
ATOM 844 C C . ASP A 1 114 ? 17.167 -5.492 -19.132 1.00 78.94 114 ASP A C 1
ATOM 846 O O . ASP A 1 114 ? 17.453 -5.955 -18.020 1.00 78.94 114 ASP A O 1
ATOM 850 N N . LEU A 1 115 ? 15.932 -5.522 -19.639 1.00 78.50 115 LEU A N 1
ATOM 851 C CA . LEU A 1 115 ? 14.764 -6.183 -19.044 1.00 78.50 115 LEU A CA 1
ATOM 852 C C . LEU A 1 115 ? 14.440 -7.522 -19.724 1.00 78.50 115 LEU A C 1
ATOM 854 O O . LEU A 1 115 ? 13.276 -7.911 -19.810 1.00 78.50 115 LEU A O 1
ATOM 858 N N . THR A 1 116 ? 15.449 -8.227 -20.236 1.00 78.12 116 THR A N 1
ATOM 859 C CA . THR A 1 116 ? 15.259 -9.491 -20.962 1.00 78.12 116 THR A CA 1
ATOM 860 C C . THR A 1 116 ? 15.394 -10.729 -20.060 1.00 78.12 116 THR A C 1
ATOM 862 O O . THR A 1 116 ? 15.770 -10.644 -18.886 1.00 78.12 116 THR A O 1
ATOM 865 N N . GLY A 1 117 ? 15.018 -11.899 -20.592 1.00 85.12 117 GLY A N 1
ATOM 866 C CA . GLY A 1 117 ? 15.141 -13.191 -19.907 1.00 85.12 117 GLY A CA 1
ATOM 867 C C . GLY A 1 117 ? 14.389 -13.258 -18.573 1.00 85.12 117 GLY A C 1
ATOM 868 O O . GLY A 1 117 ? 13.243 -12.821 -18.470 1.00 85.12 117 GLY A O 1
ATOM 869 N N . ILE A 1 118 ? 15.060 -13.769 -17.536 1.00 88.44 118 ILE A N 1
ATOM 870 C CA . ILE A 1 118 ? 14.487 -13.994 -16.197 1.00 88.44 118 ILE A CA 1
ATOM 871 C C . ILE A 1 118 ? 13.899 -12.719 -15.568 1.00 88.44 118 ILE A C 1
ATOM 873 O O . ILE A 1 118 ? 12.899 -12.774 -14.858 1.00 88.44 118 ILE A O 1
ATOM 877 N N . LYS A 1 119 ? 14.473 -11.541 -15.857 1.00 86.69 119 LYS A N 1
ATOM 878 C CA . LYS A 1 119 ? 13.990 -10.258 -15.319 1.00 86.69 119 LYS A CA 1
ATOM 879 C C . LYS A 1 119 ? 12.581 -9.952 -15.819 1.00 86.69 119 LYS A C 1
ATOM 881 O O . LYS A 1 119 ? 11.746 -9.471 -15.056 1.00 86.69 119 LYS A O 1
ATOM 886 N N . ARG A 1 120 ? 12.306 -10.272 -17.087 1.00 87.44 120 ARG A N 1
ATOM 887 C CA . ARG A 1 120 ? 10.993 -10.084 -17.711 1.00 87.44 120 ARG A CA 1
ATOM 888 C C . ARG A 1 120 ? 9.931 -10.947 -17.043 1.00 87.44 120 ARG A C 1
ATOM 890 O O . ARG A 1 120 ? 8.823 -10.477 -16.791 1.00 87.44 120 ARG A O 1
ATOM 897 N N . GLU A 1 121 ? 10.286 -12.188 -16.729 1.00 91.06 121 GLU A N 1
ATOM 898 C CA . GLU A 1 121 ? 9.407 -13.106 -16.011 1.00 91.06 121 GLU A CA 1
ATOM 899 C C . GLU A 1 121 ? 9.135 -12.596 -14.595 1.00 91.06 121 GLU A C 1
ATOM 901 O O . GLU A 1 121 ? 7.976 -12.424 -14.232 1.00 91.06 121 GLU A O 1
ATOM 906 N N . LEU A 1 122 ? 10.171 -12.228 -13.834 1.00 92.69 122 LEU A N 1
ATOM 907 C CA . LEU A 1 122 ? 10.011 -11.674 -12.483 1.00 92.69 122 LEU A CA 1
ATOM 908 C C . LEU A 1 122 ? 9.114 -10.427 -12.454 1.00 92.69 122 LEU A C 1
ATOM 910 O O . LEU A 1 122 ? 8.289 -10.285 -11.552 1.00 92.69 122 LEU A O 1
ATOM 914 N N . ILE A 1 123 ? 9.224 -9.550 -13.456 1.00 91.31 123 ILE A N 1
ATOM 915 C CA . ILE A 1 123 ? 8.336 -8.389 -13.611 1.00 91.31 123 ILE A CA 1
ATOM 916 C C . ILE A 1 123 ? 6.889 -8.832 -13.843 1.00 91.31 123 ILE A C 1
ATOM 918 O O . ILE A 1 123 ? 5.979 -8.324 -13.186 1.00 91.31 123 ILE A O 1
ATOM 922 N N . GLY A 1 124 ? 6.668 -9.790 -14.746 1.00 91.12 124 GLY A N 1
ATOM 923 C CA . GLY A 1 124 ? 5.336 -10.335 -15.008 1.00 91.12 124 GLY A CA 1
ATOM 924 C C . GLY A 1 124 ? 4.701 -10.947 -13.757 1.00 91.12 124 GLY A C 1
ATOM 925 O O . GLY A 1 124 ? 3.547 -10.655 -13.442 1.00 91.12 124 GLY A O 1
ATOM 926 N N . TRP A 1 125 ? 5.466 -11.734 -13.003 1.00 93.19 125 TRP A N 1
ATOM 927 C CA . TRP A 1 125 ? 5.012 -12.363 -11.763 1.00 93.19 125 TRP A CA 1
ATOM 928 C C . TRP A 1 125 ? 4.726 -11.336 -10.667 1.00 93.19 125 TRP A C 1
ATOM 930 O O . TRP A 1 125 ? 3.670 -11.388 -10.037 1.00 93.19 125 TRP A O 1
ATOM 940 N N . GLY A 1 126 ? 5.622 -10.367 -10.468 1.00 92.31 126 GLY A N 1
ATOM 941 C CA . GLY A 1 126 ? 5.428 -9.308 -9.478 1.00 92.31 126 GLY A CA 1
ATOM 942 C C . GLY A 1 126 ? 4.208 -8.437 -9.781 1.00 92.31 126 GLY A C 1
ATOM 943 O O . GLY A 1 126 ? 3.473 -8.078 -8.858 1.00 92.31 126 GLY A O 1
ATOM 944 N N . TYR A 1 127 ? 3.932 -8.179 -11.064 1.00 91.38 127 TYR A N 1
ATOM 945 C CA . TYR A 1 127 ? 2.710 -7.508 -11.504 1.00 91.38 127 TYR A CA 1
ATOM 946 C C . TYR A 1 127 ? 1.458 -8.337 -11.208 1.00 91.38 127 TYR A C 1
ATOM 948 O O . TYR A 1 127 ? 0.527 -7.823 -10.591 1.00 91.38 127 TYR A O 1
ATOM 956 N N . GLN A 1 128 ? 1.428 -9.617 -11.598 1.00 91.75 128 GLN A N 1
ATOM 957 C CA . GLN A 1 128 ? 0.269 -10.485 -11.350 1.00 91.75 128 GLN A CA 1
ATOM 958 C C . GLN A 1 128 ? -0.023 -10.619 -9.856 1.00 91.75 128 GLN A C 1
ATOM 960 O O . GLN A 1 128 ? -1.167 -10.475 -9.426 1.00 91.75 128 GLN A O 1
ATOM 965 N N . PHE A 1 129 ? 1.020 -10.824 -9.054 1.00 92.00 129 PHE A N 1
ATOM 966 C CA . PHE A 1 129 ? 0.907 -10.899 -7.605 1.00 92.00 129 PHE A CA 1
ATOM 967 C C . PHE A 1 129 ? 0.390 -9.584 -7.004 1.00 92.00 129 PHE A C 1
ATOM 969 O O . PHE A 1 129 ? -0.540 -9.584 -6.195 1.00 92.00 129 PHE A O 1
ATOM 976 N N . GLY A 1 130 ? 0.946 -8.451 -7.441 1.00 87.25 130 GLY A N 1
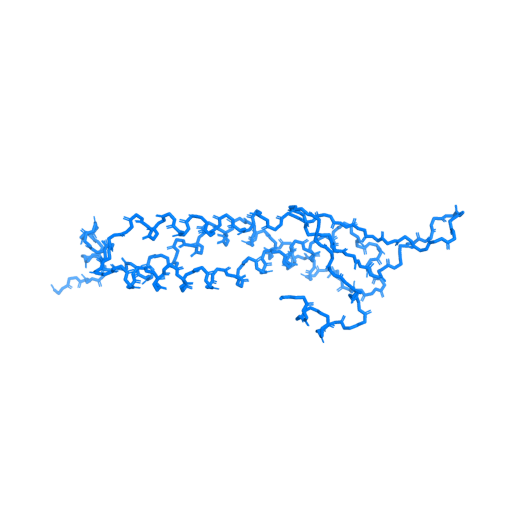ATOM 977 C CA . GLY A 1 130 ? 0.545 -7.129 -6.968 1.00 87.25 130 GLY A CA 1
ATOM 978 C C . GLY A 1 130 ? -0.849 -6.695 -7.413 1.00 87.25 130 GLY A C 1
ATOM 979 O O . GLY A 1 130 ? -1.474 -5.897 -6.726 1.00 87.25 130 GLY A O 1
ATOM 980 N N . TYR A 1 131 ? -1.345 -7.221 -8.531 1.00 85.62 131 TYR A N 1
ATOM 981 C CA . TYR A 1 131 ? -2.668 -6.906 -9.064 1.00 85.62 131 TYR A CA 1
ATOM 982 C C . TYR A 1 131 ? -3.766 -7.798 -8.478 1.00 85.62 131 TYR A C 1
ATOM 984 O O . TYR A 1 131 ? -4.825 -7.300 -8.109 1.00 85.62 131 TYR A O 1
ATOM 992 N N . LEU A 1 132 ? -3.516 -9.106 -8.366 1.00 87.69 132 LEU A N 1
ATOM 993 C CA . LEU A 1 132 ? -4.545 -10.081 -7.989 1.00 87.69 132 LEU A CA 1
ATOM 994 C C . LEU A 1 132 ? -4.555 -1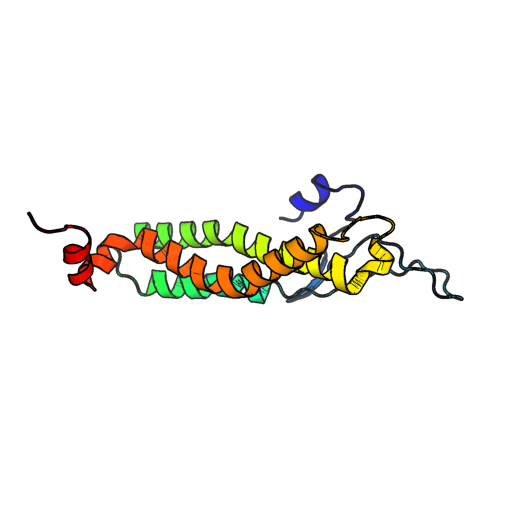0.416 -6.499 1.00 87.69 132 LEU A C 1
ATOM 996 O O . LEU A 1 132 ? -5.618 -10.670 -5.939 1.00 87.69 132 LEU A O 1
ATOM 1000 N N . ILE A 1 133 ? -3.387 -10.452 -5.856 1.00 91.00 133 ILE A N 1
ATOM 1001 C CA . ILE A 1 133 ? -3.265 -11.004 -4.503 1.00 91.00 133 ILE A CA 1
ATOM 1002 C C . ILE A 1 133 ? -3.209 -9.892 -3.466 1.00 91.00 133 ILE A C 1
ATOM 1004 O O . ILE A 1 133 ? -4.031 -9.861 -2.548 1.00 91.00 133 ILE A O 1
ATOM 1008 N N . LEU A 1 134 ? -2.257 -8.964 -3.607 1.00 90.94 134 LEU A N 1
ATOM 1009 C CA . LEU A 1 134 ? -2.000 -7.957 -2.574 1.00 90.94 134 LEU A CA 1
ATOM 1010 C C . LEU A 1 134 ? -3.237 -7.109 -2.222 1.00 90.94 134 LEU A C 1
ATOM 1012 O O . LEU A 1 134 ? -3.549 -7.008 -1.035 1.00 90.94 134 LEU A O 1
ATOM 1016 N N . PRO A 1 135 ? -3.992 -6.550 -3.186 1.00 87.44 135 PRO A N 1
ATOM 1017 C CA . PRO A 1 135 ? -5.078 -5.629 -2.867 1.00 87.44 135 PRO A CA 1
ATOM 1018 C C . PRO A 1 135 ? -6.264 -6.299 -2.153 1.00 87.44 135 PRO A C 1
ATOM 1020 O O . PRO A 1 135 ? -6.989 -5.631 -1.420 1.00 87.44 135 PRO A O 1
ATOM 1023 N N . GLY A 1 136 ? -6.453 -7.612 -2.330 1.00 88.88 136 GLY A N 1
ATOM 1024 C CA . GLY A 1 136 ? -7.506 -8.380 -1.660 1.00 88.88 136 GLY A CA 1
ATOM 1025 C C . GLY A 1 136 ? -7.064 -8.988 -0.329 1.00 88.88 136 GLY A C 1
ATOM 1026 O O . GLY A 1 136 ? -7.779 -8.894 0.666 1.00 88.88 136 GLY A O 1
ATOM 1027 N N . VAL A 1 137 ? -5.876 -9.597 -0.291 1.00 92.88 137 VAL A N 1
ATOM 1028 C CA . VAL A 1 137 ? -5.422 -10.395 0.860 1.00 92.88 137 VAL A CA 1
ATOM 1029 C C . VAL A 1 137 ? -4.818 -9.531 1.962 1.00 92.88 137 VAL A C 1
ATOM 1031 O O . VAL A 1 137 ? -5.102 -9.747 3.138 1.00 92.88 137 VAL A O 1
ATOM 1034 N N . VAL A 1 138 ? -4.002 -8.537 1.606 1.00 93.94 138 VAL A N 1
ATOM 1035 C CA . VAL A 1 138 ? -3.297 -7.690 2.579 1.00 93.94 138 VAL A CA 1
ATOM 1036 C C . VAL A 1 138 ? -4.244 -6.945 3.526 1.00 93.94 138 VAL A C 1
ATOM 1038 O O . VAL A 1 138 ? -4.024 -7.040 4.735 1.00 93.94 138 VAL A O 1
ATOM 1041 N N . PRO A 1 139 ? -5.300 -6.240 3.065 1.00 93.44 139 PRO A N 1
ATOM 1042 C CA . PRO A 1 139 ? -6.196 -5.544 3.990 1.00 93.44 139 PRO A CA 1
ATOM 1043 C C . PRO A 1 139 ? -6.875 -6.509 4.969 1.00 93.44 139 PRO A C 1
ATOM 1045 O O . PRO A 1 139 ? -7.016 -6.185 6.147 1.00 93.44 139 PRO A O 1
ATOM 1048 N N . LEU A 1 140 ? -7.230 -7.716 4.516 1.00 93.12 140 LEU A N 1
ATOM 1049 C CA . LEU A 1 140 ? -7.815 -8.741 5.376 1.00 93.12 140 LEU A CA 1
ATOM 1050 C C . LEU A 1 140 ? -6.801 -9.269 6.401 1.00 93.12 140 LEU A C 1
ATOM 1052 O O . LEU A 1 140 ? -7.126 -9.371 7.581 1.00 93.12 140 LEU A O 1
ATOM 1056 N N . ALA A 1 141 ? -5.568 -9.555 5.981 1.00 93.62 141 ALA A N 1
ATOM 1057 C CA . ALA A 1 141 ? -4.507 -10.032 6.865 1.00 93.62 141 ALA A CA 1
ATOM 1058 C C . ALA A 1 141 ? -4.160 -9.009 7.961 1.00 93.62 141 ALA A C 1
ATOM 1060 O O . ALA A 1 141 ? -4.072 -9.370 9.135 1.00 93.62 141 ALA A O 1
ATOM 1061 N N . ILE A 1 142 ? -4.030 -7.727 7.595 1.00 92.88 142 ILE A N 1
ATOM 1062 C CA . ILE A 1 142 ? -3.812 -6.627 8.549 1.00 92.88 142 ILE A CA 1
ATOM 1063 C C . ILE A 1 142 ? -4.978 -6.556 9.537 1.00 92.88 142 ILE A C 1
ATOM 1065 O O . ILE A 1 142 ? -4.766 -6.473 10.748 1.00 92.88 142 ILE A O 1
ATOM 1069 N N . TRP A 1 143 ? -6.214 -6.618 9.037 1.00 93.56 143 TRP A N 1
ATOM 1070 C CA . TRP A 1 143 ? -7.396 -6.542 9.887 1.00 93.56 143 TRP A CA 1
ATOM 1071 C C . TRP A 1 143 ? -7.476 -7.710 10.877 1.00 93.56 143 TRP A C 1
ATOM 1073 O O . TRP A 1 143 ? -7.693 -7.467 12.065 1.00 93.56 143 TRP A O 1
ATOM 1083 N N . ILE A 1 144 ? -7.223 -8.945 10.423 1.00 90.94 144 ILE A N 1
ATOM 1084 C CA . ILE A 1 144 ? -7.182 -10.148 11.270 1.00 90.94 144 ILE A CA 1
ATOM 1085 C C . ILE A 1 144 ? -6.121 -10.008 12.365 1.00 90.94 144 ILE A C 1
ATOM 1087 O O . ILE A 1 144 ? -6.395 -10.297 13.531 1.00 90.94 144 ILE A O 1
ATOM 1091 N N . ALA A 1 145 ? -4.924 -9.537 12.008 1.00 90.50 145 ALA A N 1
ATOM 1092 C CA . ALA A 1 145 ? -3.833 -9.358 12.960 1.00 90.50 145 ALA A CA 1
ATOM 1093 C C . ALA A 1 145 ? -4.194 -8.355 14.072 1.00 90.50 145 ALA A C 1
ATOM 1095 O O . ALA A 1 145 ? -3.891 -8.596 15.242 1.00 90.50 145 ALA A O 1
ATOM 1096 N N . LEU A 1 146 ? -4.881 -7.262 13.722 1.00 88.12 146 LEU A N 1
ATOM 1097 C CA . LEU A 1 146 ? -5.261 -6.202 14.661 1.00 88.12 146 LEU A CA 1
ATOM 1098 C C . LEU A 1 146 ? -6.532 -6.517 15.471 1.00 88.12 146 LEU A C 1
ATOM 1100 O O . LEU A 1 146 ? -6.644 -6.073 16.610 1.00 88.12 146 LEU A O 1
ATOM 1104 N N . HIS A 1 147 ? -7.459 -7.319 14.936 1.00 87.62 147 HIS A N 1
ATOM 1105 C CA . HIS A 1 147 ? -8.754 -7.633 15.564 1.00 87.62 147 HIS A CA 1
ATOM 1106 C C . HIS A 1 147 ? -8.865 -9.092 16.043 1.00 87.62 147 HIS A C 1
ATOM 1108 O O . HIS A 1 147 ? -9.962 -9.637 16.173 1.00 87.62 147 HIS A O 1
ATOM 1114 N N . ARG A 1 148 ? -7.733 -9.738 16.357 1.00 81.88 148 ARG A N 1
ATOM 1115 C CA . ARG A 1 148 ? -7.671 -11.153 16.780 1.00 81.88 148 ARG A CA 1
ATOM 1116 C C . ARG A 1 148 ? -8.603 -11.516 17.944 1.00 81.88 148 ARG A C 1
ATOM 1118 O O . ARG A 1 148 ? -9.135 -12.618 17.967 1.00 81.88 148 ARG A O 1
ATOM 1125 N N . GLN A 1 149 ? -8.797 -10.609 18.906 1.00 77.38 149 GLN A N 1
ATOM 1126 C CA . GLN A 1 149 ? -9.651 -10.849 20.078 1.00 77.38 149 GLN A CA 1
ATOM 1127 C C . GLN A 1 149 ? -11.125 -10.925 19.676 1.00 77.38 149 GLN A C 1
ATOM 1129 O O . GLN A 1 149 ? -11.810 -11.877 20.028 1.00 77.38 149 GLN A O 1
ATOM 1134 N N . PHE A 1 150 ? -11.574 -9.987 18.843 1.00 78.25 150 PHE A N 1
ATOM 1135 C CA . PHE A 1 150 ? -12.923 -9.993 18.287 1.00 78.25 150 PHE A CA 1
ATOM 1136 C C . PHE A 1 150 ? -13.192 -11.243 17.432 1.00 78.25 150 PHE A C 1
ATOM 1138 O O . PHE A 1 150 ? -14.253 -11.854 17.515 1.00 78.25 150 PHE A O 1
ATOM 1145 N N . LEU A 1 151 ? -12.203 -11.690 16.654 1.00 79.38 151 LEU A N 1
ATOM 1146 C CA . LEU A 1 151 ? -12.313 -12.929 15.879 1.00 79.38 151 LEU A CA 1
ATOM 1147 C C . LEU A 1 151 ? -12.473 -14.178 16.756 1.00 79.38 151 LEU A C 1
ATOM 1149 O O . LEU A 1 151 ? -13.206 -15.095 16.388 1.00 79.38 151 LEU A O 1
ATOM 1153 N N . GLN A 1 152 ? -11.819 -14.215 17.917 1.00 78.12 152 GLN A N 1
ATOM 1154 C CA . GLN A 1 152 ? -11.968 -15.310 18.881 1.00 78.12 152 GLN A CA 1
ATOM 1155 C C . GLN A 1 152 ? -13.357 -15.337 19.533 1.00 78.12 152 GLN A C 1
ATOM 1157 O O . GLN A 1 152 ? -13.814 -16.412 19.916 1.00 78.12 152 GLN A O 1
ATOM 1162 N N . GLU A 1 153 ? -14.028 -14.187 19.640 1.00 78.56 153 GLU A N 1
ATOM 1163 C CA . GLU A 1 153 ? -15.411 -14.088 20.122 1.00 78.56 153 GLU A CA 1
ATOM 1164 C C . GLU A 1 153 ? -16.419 -14.555 19.062 1.00 78.56 153 GLU A C 1
ATOM 1166 O O . GLU A 1 153 ? -17.360 -15.274 19.386 1.00 78.56 153 GLU A O 1
ATOM 1171 N N . LEU A 1 154 ? -16.200 -14.206 17.789 1.00 74.88 154 LEU A N 1
ATOM 1172 C CA . LEU A 1 154 ? -17.067 -14.620 16.679 1.00 74.88 154 LEU A CA 1
ATOM 1173 C C . LEU A 1 154 ? -16.937 -16.106 16.315 1.00 74.88 154 LEU A C 1
ATOM 1175 O O . LEU A 1 154 ? -17.896 -16.711 15.842 1.00 74.88 154 LEU A O 1
ATOM 1179 N N . ALA A 1 155 ? -15.754 -16.693 16.501 1.00 75.56 155 ALA A N 1
ATOM 1180 C CA . ALA A 1 155 ? -15.458 -18.068 16.109 1.00 75.56 155 ALA A CA 1
ATOM 1181 C C . ALA A 1 155 ? -14.772 -18.845 17.250 1.00 75.56 155 ALA A C 1
ATOM 1183 O O . ALA A 1 155 ? -13.573 -19.138 17.172 1.00 75.56 155 ALA A O 1
ATOM 1184 N N . PRO A 1 156 ? -15.515 -19.254 18.298 1.00 64.19 156 PRO A N 1
ATOM 1185 C CA . PRO A 1 156 ? -14.958 -19.993 19.436 1.00 64.19 156 PRO A CA 1
ATOM 1186 C C . PRO A 1 156 ? -14.289 -21.326 19.040 1.00 64.19 156 PRO A C 1
ATOM 1188 O O . PRO A 1 156 ? -13.379 -21.785 19.729 1.00 64.19 156 PRO A O 1
ATOM 1191 N N . GLY A 1 157 ? -14.647 -21.913 17.890 1.00 61.34 157 GLY A N 1
ATOM 1192 C CA . GLY A 1 157 ? -13.993 -23.109 17.338 1.00 61.34 157 GLY A CA 1
ATOM 1193 C C . GLY A 1 157 ? -12.526 -22.914 16.910 1.00 61.34 157 GLY A C 1
ATOM 1194 O O . GLY A 1 157 ? -11.776 -23.887 16.860 1.00 61.34 157 GLY A O 1
ATOM 1195 N N . LEU A 1 158 ? -12.067 -21.676 16.662 1.00 59.38 158 LEU A N 1
ATOM 1196 C CA . LEU A 1 158 ? -10.640 -21.391 16.426 1.00 59.38 158 LEU A CA 1
ATOM 1197 C C . LEU A 1 158 ? -9.802 -21.554 17.702 1.00 59.38 158 LEU A C 1
ATOM 1199 O O . LEU A 1 158 ? -8.631 -21.915 17.623 1.00 59.38 158 LEU A O 1
ATOM 1203 N N . LYS A 1 159 ? -10.405 -21.349 18.881 1.00 56.69 159 LYS A N 1
ATOM 1204 C CA . LYS A 1 159 ? -9.752 -21.577 20.179 1.00 56.69 159 LYS A CA 1
ATOM 1205 C C . LYS A 1 159 ? -9.453 -23.064 20.409 1.00 56.69 159 LYS A C 1
ATOM 1207 O O . LYS A 1 159 ? -8.395 -23.388 20.935 1.00 56.69 159 LYS A O 1
ATOM 1212 N N . GLN A 1 160 ? -10.348 -23.951 19.964 1.00 59.31 160 GLN A N 1
ATOM 1213 C CA . GLN A 1 160 ? -10.223 -25.406 20.133 1.00 59.31 160 GLN A CA 1
ATOM 1214 C C . GLN A 1 160 ? -9.206 -26.062 19.185 1.00 59.31 160 GLN A C 1
ATOM 1216 O O . GLN A 1 160 ? -8.661 -27.100 19.523 1.00 59.31 160 GLN A O 1
ATOM 1221 N N . ARG A 1 161 ? -8.908 -25.478 18.013 1.00 56.94 161 ARG A N 1
ATOM 1222 C CA . ARG A 1 161 ? -7.909 -26.046 17.077 1.00 56.94 161 ARG A CA 1
ATOM 1223 C C . ARG A 1 161 ? -6.461 -25.641 17.364 1.00 56.94 161 ARG A C 1
ATOM 1225 O O . ARG A 1 161 ? -5.551 -26.295 16.869 1.00 56.94 161 ARG A O 1
ATOM 1232 N N . VAL A 1 162 ? -6.241 -24.557 18.110 1.00 58.41 162 VAL A N 1
ATOM 1233 C CA . VAL A 1 162 ? -4.891 -24.059 18.448 1.00 58.41 162 VAL A CA 1
ATOM 1234 C C . VAL A 1 162 ? -4.378 -24.648 19.767 1.00 58.41 162 VAL A C 1
ATOM 1236 O O . VAL A 1 162 ? -3.170 -24.715 19.971 1.00 58.41 162 VAL A O 1
ATOM 1239 N N . ALA A 1 163 ? -5.271 -25.123 20.636 1.00 55.41 163 ALA A N 1
ATOM 1240 C CA . ALA A 1 163 ? -4.925 -25.949 21.786 1.00 55.41 163 ALA A CA 1
ATOM 1241 C C . ALA A 1 163 ? -5.233 -27.419 21.447 1.00 55.41 163 ALA A C 1
ATOM 1243 O O . ALA A 1 163 ? -6.374 -27.836 21.645 1.00 55.41 163 ALA A O 1
ATOM 1244 N N . PRO A 1 164 ? -4.282 -28.198 20.889 1.00 50.78 164 PRO A N 1
ATOM 1245 C CA . PRO A 1 164 ? -4.459 -29.640 20.841 1.00 50.78 164 PRO A CA 1
ATOM 1246 C C . PRO A 1 164 ? -4.586 -30.150 22.280 1.00 50.78 164 PRO A C 1
ATOM 1248 O O . PRO A 1 164 ? -3.906 -29.658 23.183 1.00 50.78 164 PRO A O 1
ATOM 1251 N N . GLU A 1 165 ? -5.528 -31.067 22.461 1.00 51.81 165 GLU A N 1
ATOM 1252 C CA . GLU A 1 165 ? -5.953 -31.647 23.731 1.00 51.81 165 GLU A CA 1
ATOM 1253 C C . GLU A 1 165 ? -4.768 -32.072 24.614 1.00 51.81 165 GLU A C 1
ATOM 1255 O O . GLU A 1 165 ? -3.785 -32.636 24.125 1.00 51.81 165 GLU A O 1
ATOM 1260 N N . GLN A 1 166 ? -4.876 -31.773 25.915 1.00 45.44 166 GLN A N 1
ATOM 1261 C CA . GLN A 1 166 ? -4.178 -32.533 26.953 1.00 45.44 166 GLN A CA 1
ATOM 1262 C C . GLN A 1 166 ? -4.913 -33.846 27.191 1.00 45.44 166 GLN A C 1
ATOM 1264 O O . GLN A 1 166 ? -6.165 -33.796 27.213 1.00 45.44 166 GLN A O 1
#

Foldseek 3Di:
DFPPVCVVCVPWAPGWDDDDQWTWGFTPQQDDDDVPDPDRDTDTDTDRLVLLVLLLVVLVVLLVPDDDPDPVLSVVLNVVLNVVSVVLSVQLRVLVVVLCCCPVVVVSCVVPDDCDDPNNVVSVVSNCCSNPPSSPPSSVVSSCVSRVVSVCVVCVVVVDVVDDDD

pLDDT: mean 73.0, std 19.32, range [35.19, 94.38]

Sequence (166 aa):
MNGLFVNLLPSVVSGVEGHDRLLEIVTRLNAPRSPGSAAAGVITYEIRPLVYAYSLPLYAALTLAAPAATKGIKALYLGAGLLVLLPFIAWGTGFDILKHLAFTLGAETAPYLDLTGIKRELIGWGYQFGYLILPGVVPLAIWIALHRQFLQELAPGLKQRVAPEQ